Protein AF-A0A7C4RIT3-F1 (afdb_monomer_lite)

pLDDT: mean 74.15, std 15.34, range [39.75, 97.25]

Structure (mmCIF, N/CA/C/O backbone):
data_AF-A0A7C4RIT3-F1
#
_entry.id   AF-A0A7C4RIT3-F1
#
loop_
_atom_site.group_PDB
_atom_site.id
_atom_site.type_symbol
_atom_site.label_atom_id
_atom_site.label_alt_id
_atom_site.label_comp_id
_atom_site.label_asym_id
_atom_site.label_entity_id
_atom_site.label_seq_id
_atom_site.pdbx_PDB_ins_code
_atom_site.Cartn_x
_atom_site.Cartn_y
_atom_site.Cartn_z
_atom_site.occupancy
_atom_site.B_iso_or_equiv
_atom_site.auth_seq_id
_atom_site.auth_comp_id
_atom_site.auth_asym_id
_atom_site.auth_atom_id
_atom_site.pdbx_PDB_model_num
ATOM 1 N N . MET A 1 1 ? 2.196 -10.230 10.555 1.00 59.84 1 MET A N 1
ATOM 2 C CA . MET A 1 1 ? 1.481 -8.988 10.178 1.00 59.84 1 MET A CA 1
ATOM 3 C C . MET A 1 1 ? 2.289 -7.821 10.729 1.00 59.84 1 MET A C 1
ATOM 5 O O . MET A 1 1 ? 2.608 -7.866 11.907 1.00 59.84 1 MET A O 1
ATOM 9 N N . GLY A 1 2 ? 2.722 -6.858 9.909 1.00 83.56 2 GLY A N 1
ATOM 10 C CA . GLY A 1 2 ? 3.606 -5.775 10.377 1.00 83.56 2 GLY A CA 1
ATOM 11 C C . GLY A 1 2 ? 2.901 -4.770 11.300 1.00 83.56 2 GLY A C 1
ATOM 12 O O . GLY A 1 2 ? 1.683 -4.616 11.212 1.00 83.56 2 GLY A O 1
ATOM 13 N N . LYS A 1 3 ? 3.670 -4.045 12.134 1.00 91.31 3 LYS A N 1
ATOM 14 C CA . LYS A 1 3 ? 3.162 -3.018 13.077 1.00 91.31 3 LYS A CA 1
ATOM 15 C C . LYS A 1 3 ? 2.244 -1.988 12.401 1.00 91.31 3 LYS A C 1
ATOM 17 O O . LYS A 1 3 ? 1.243 -1.576 12.977 1.00 91.31 3 LYS A O 1
ATOM 22 N N . PHE A 1 4 ? 2.549 -1.619 11.155 1.00 89.88 4 PHE A N 1
ATOM 23 C CA . PHE A 1 4 ? 1.725 -0.711 10.354 1.00 89.88 4 PHE A CA 1
ATOM 24 C C . PHE A 1 4 ? 0.286 -1.220 10.168 1.00 89.88 4 PHE A C 1
ATOM 26 O O . PHE A 1 4 ? -0.664 -0.485 10.424 1.00 89.88 4 PHE A O 1
ATOM 33 N N . LEU A 1 5 ? 0.117 -2.485 9.768 1.00 89.56 5 LEU A N 1
ATOM 34 C CA . LEU A 1 5 ? -1.203 -3.060 9.489 1.00 89.56 5 LEU A CA 1
ATOM 35 C C . LEU A 1 5 ? -2.027 -3.237 10.769 1.00 89.56 5 LEU A C 1
ATOM 37 O O . LEU A 1 5 ? -3.221 -2.969 10.749 1.00 89.56 5 LEU A O 1
ATOM 41 N N . GLN A 1 6 ? -1.386 -3.580 11.891 1.00 92.56 6 GLN A N 1
ATOM 42 C CA . GLN A 1 6 ? -2.050 -3.661 13.199 1.00 92.56 6 GLN A CA 1
ATOM 43 C C . GLN A 1 6 ? -2.629 -2.306 13.632 1.00 92.56 6 GLN A C 1
ATOM 45 O O . GLN A 1 6 ? -3.781 -2.217 14.055 1.00 92.56 6 GLN A O 1
ATOM 50 N N . LEU A 1 7 ? -1.850 -1.227 13.497 1.00 95.50 7 LEU A N 1
ATOM 51 C CA . LEU A 1 7 ? -2.317 0.122 13.829 1.00 95.50 7 LEU A CA 1
ATOM 52 C C . LEU A 1 7 ? -3.399 0.612 12.859 1.00 95.50 7 LEU A C 1
ATOM 54 O O . LEU A 1 7 ? -4.325 1.310 13.279 1.00 95.50 7 LEU A O 1
ATOM 58 N N . LEU A 1 8 ? -3.300 0.246 11.578 1.00 93.00 8 LEU A N 1
ATOM 59 C CA . LEU A 1 8 ? -4.318 0.554 10.577 1.00 93.00 8 LEU A CA 1
ATOM 60 C C . LEU A 1 8 ? -5.644 -0.146 10.900 1.00 93.00 8 LEU A C 1
ATOM 62 O O . LEU A 1 8 ? -6.683 0.507 10.905 1.00 93.00 8 LEU A O 1
ATOM 66 N N . GLU A 1 9 ? -5.604 -1.439 11.225 1.00 93.75 9 GLU A N 1
ATOM 67 C CA . GLU A 1 9 ? -6.767 -2.225 11.654 1.00 93.75 9 GLU A CA 1
ATOM 68 C C . GLU A 1 9 ? -7.412 -1.642 12.915 1.00 9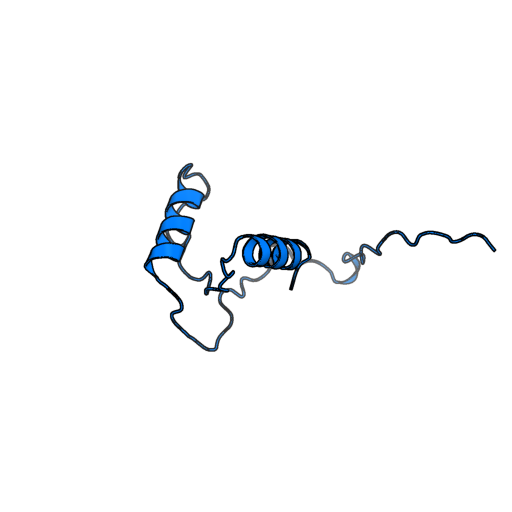3.75 9 GLU A C 1
ATOM 70 O O . GLU A 1 9 ? -8.625 -1.432 12.939 1.00 93.75 9 GLU A O 1
ATOM 75 N N . TYR A 1 10 ? -6.607 -1.294 13.924 1.00 95.62 10 TYR A N 1
ATOM 76 C CA . TYR A 1 10 ? -7.089 -0.658 15.151 1.00 95.62 10 TYR A CA 1
ATOM 77 C C . TYR A 1 10 ? -7.832 0.659 14.870 1.00 95.62 10 TYR A C 1
ATOM 79 O O . TYR A 1 10 ? -8.947 0.868 15.354 1.00 95.62 10 TYR A O 1
ATOM 87 N N . LYS A 1 11 ? -7.243 1.552 14.062 1.00 97.25 11 LYS A N 1
ATOM 88 C CA . LYS A 1 11 ? -7.863 2.844 13.721 1.00 97.25 11 LYS A CA 1
ATOM 89 C C . LYS A 1 11 ? -9.107 2.678 12.851 1.00 97.25 11 LYS A C 1
ATOM 91 O O . LYS A 1 11 ? -10.094 3.369 13.084 1.00 97.25 11 LYS A O 1
ATOM 96 N N . ALA A 1 12 ? -9.073 1.763 11.885 1.00 95.06 12 ALA A N 1
ATOM 97 C CA . ALA A 1 12 ? -10.214 1.466 11.030 1.00 95.06 12 ALA A CA 1
ATOM 98 C C . ALA A 1 12 ? -11.403 0.953 11.856 1.00 95.06 12 ALA A C 1
ATOM 100 O O . ALA A 1 12 ? -12.502 1.494 11.743 1.00 95.06 12 ALA A O 1
ATOM 101 N N . GLY A 1 13 ? -11.160 -0.006 12.758 1.00 96.38 13 GLY A N 1
ATOM 102 C CA . GLY A 1 13 ? -12.192 -0.546 13.642 1.00 96.38 13 GLY A CA 1
ATOM 103 C C . GLY A 1 13 ? -12.839 0.532 14.512 1.00 96.38 13 GLY A C 1
ATOM 104 O O . GLY A 1 13 ? -14.061 0.587 14.620 1.00 96.38 13 GLY A O 1
ATOM 105 N N . ARG A 1 14 ? -12.040 1.463 15.052 1.00 96.56 14 ARG A N 1
ATOM 106 C CA . ARG A 1 14 ? -12.552 2.624 15.802 1.00 96.56 14 ARG A CA 1
ATOM 107 C C . ARG A 1 14 ? -13.417 3.577 14.975 1.00 96.56 14 ARG A C 1
ATOM 109 O O . ARG A 1 14 ? -14.249 4.268 15.550 1.00 96.56 14 ARG A O 1
ATOM 116 N N . ALA A 1 15 ? -13.216 3.626 13.664 1.00 96.75 15 ALA A N 1
ATOM 117 C CA . ALA A 1 15 ? -14.008 4.428 12.737 1.00 96.75 15 ALA A CA 1
ATOM 118 C C . ALA A 1 15 ? -15.199 3.652 12.134 1.00 96.75 15 ALA A C 1
ATOM 120 O O . ALA A 1 15 ? -15.848 4.151 11.219 1.00 96.75 15 ALA A O 1
ATOM 121 N N . GLY A 1 16 ? -15.485 2.433 12.611 1.00 95.06 16 GLY A N 1
ATOM 122 C CA . GLY A 1 16 ? -16.583 1.606 12.100 1.00 95.06 16 GLY A CA 1
ATOM 123 C C . GLY A 1 16 ? -16.324 0.997 10.718 1.00 95.06 16 GLY A C 1
ATOM 124 O O . GLY A 1 16 ? -17.257 0.546 10.059 1.00 95.06 16 GLY A O 1
ATOM 125 N N . VAL A 1 17 ? -15.067 0.965 10.266 1.00 93.69 17 VAL A N 1
ATOM 126 C CA . VAL A 1 17 ? -14.658 0.396 8.974 1.00 93.69 17 VAL A CA 1
ATOM 127 C C . VAL A 1 17 ? -13.699 -0.779 9.167 1.00 93.69 17 VAL A C 1
ATOM 129 O O . VAL A 1 17 ? -13.033 -0.913 10.189 1.00 93.69 17 VAL A O 1
ATOM 132 N N . ARG A 1 18 ? -13.626 -1.676 8.179 1.00 91.00 18 ARG A N 1
ATOM 133 C CA . ARG A 1 18 ? -12.796 -2.890 8.242 1.00 91.00 18 ARG A CA 1
ATOM 134 C C . ARG A 1 18 ? -11.669 -2.829 7.220 1.00 91.00 18 ARG A C 1
ATOM 136 O O . ARG A 1 18 ? -11.902 -2.497 6.061 1.00 91.00 18 ARG A O 1
ATOM 143 N N . VAL A 1 19 ? -10.460 -3.203 7.636 1.00 88.31 19 VAL A N 1
ATOM 144 C CA . VAL A 1 19 ? -9.339 -3.429 6.713 1.00 88.31 19 VAL A CA 1
ATOM 145 C C . VAL A 1 19 ? -9.502 -4.808 6.090 1.00 88.31 19 VAL A C 1
ATOM 147 O O . VAL A 1 19 ? -9.721 -5.797 6.787 1.00 88.31 19 VAL A O 1
ATOM 150 N N . VAL A 1 20 ? -9.399 -4.874 4.766 1.00 85.88 20 VAL A N 1
ATOM 151 C CA . VAL A 1 20 ? -9.523 -6.115 4.003 1.00 85.88 20 VAL A CA 1
ATOM 152 C C . VAL A 1 20 ? -8.211 -6.370 3.272 1.00 85.88 20 VAL A C 1
ATOM 154 O O . VAL A 1 20 ? -7.768 -5.559 2.459 1.00 85.88 20 VAL A O 1
ATOM 157 N N . LYS A 1 21 ? -7.573 -7.505 3.563 1.00 81.44 21 LYS A N 1
ATOM 158 C CA . LYS A 1 21 ? -6.298 -7.901 2.955 1.00 81.44 21 LYS A CA 1
ATOM 159 C C . LYS A 1 21 ? -6.480 -8.450 1.535 1.00 81.44 21 LYS A C 1
ATOM 161 O O . LYS A 1 21 ? -6.567 -9.650 1.333 1.00 81.44 21 LYS A O 1
ATOM 166 N N . VAL A 1 22 ? -6.483 -7.589 0.529 1.00 75.06 22 VAL A N 1
ATOM 167 C CA . VAL A 1 22 ? -6.555 -8.032 -0.875 1.00 75.06 22 VAL A CA 1
ATOM 168 C C . VAL A 1 22 ? -5.238 -8.649 -1.369 1.00 75.06 22 VAL A C 1
ATOM 170 O O . VAL A 1 22 ? -4.181 -8.470 -0.757 1.00 75.06 22 VAL A O 1
ATOM 173 N N . ARG A 1 23 ? -5.270 -9.338 -2.517 1.00 71.88 23 ARG A N 1
ATOM 174 C CA . ARG A 1 23 ? -4.031 -9.744 -3.192 1.00 71.88 23 ARG A CA 1
ATOM 175 C C . ARG A 1 23 ? -3.395 -8.582 -3.955 1.00 71.88 23 ARG A C 1
ATOM 177 O O . ARG A 1 23 ? -4.096 -7.918 -4.711 1.00 71.88 23 ARG A O 1
ATOM 184 N N . PRO A 1 24 ? -2.070 -8.389 -3.829 1.00 68.00 24 PRO A N 1
ATOM 185 C CA . PRO A 1 24 ? -1.371 -7.274 -4.466 1.00 68.00 24 PRO A CA 1
ATOM 186 C C . PRO A 1 24 ? -1.064 -7.491 -5.961 1.00 68.00 24 PRO A C 1
ATOM 188 O O . PRO A 1 24 ? -0.668 -6.555 -6.644 1.00 68.00 24 PRO A O 1
ATOM 191 N N . ARG A 1 25 ? -1.210 -8.716 -6.487 1.00 68.75 25 ARG A N 1
ATOM 192 C CA . ARG A 1 25 ? -0.716 -9.088 -7.826 1.00 68.75 25 ARG A CA 1
ATOM 193 C C . ARG A 1 25 ? -1.419 -8.296 -8.939 1.00 68.75 25 ARG A C 1
ATOM 195 O O . ARG A 1 25 ? -2.651 -8.214 -8.966 1.00 68.75 25 ARG A O 1
ATOM 202 N N . GLY A 1 26 ? -0.643 -7.732 -9.861 1.00 65.94 26 GLY A N 1
ATOM 203 C CA . GLY A 1 26 ? -1.169 -6.988 -11.005 1.00 65.94 26 GLY A CA 1
ATOM 204 C C . GLY A 1 26 ? -1.696 -5.578 -10.736 1.00 65.94 26 GLY A C 1
ATOM 205 O O . GLY A 1 26 ? -2.180 -4.943 -11.669 1.00 65.94 26 GLY A O 1
ATOM 206 N N . SER A 1 27 ? -1.620 -5.036 -9.511 1.00 67.69 27 SER A N 1
ATOM 207 C CA . SER A 1 27 ? -2.062 -3.648 -9.279 1.00 67.69 27 SER A CA 1
ATOM 208 C C . SER A 1 27 ? -1.115 -2.637 -9.929 1.00 67.69 27 SER A C 1
ATOM 210 O O . SER A 1 27 ? -1.571 -1.667 -10.532 1.00 67.69 27 SER A O 1
ATOM 212 N N . SER A 1 28 ? 0.188 -2.912 -9.873 1.00 67.50 28 SER A N 1
ATOM 213 C CA . SER A 1 28 ? 1.255 -2.077 -10.432 1.00 67.50 28 SER A CA 1
ATOM 214 C C . SER A 1 28 ? 1.939 -2.672 -11.664 1.00 67.50 28 SER A C 1
ATOM 216 O O . SER A 1 28 ? 2.896 -2.078 -12.162 1.00 67.50 28 SER A O 1
ATOM 218 N N . GLU A 1 29 ? 1.506 -3.850 -12.125 1.00 75.25 29 GLU A N 1
ATOM 219 C CA . GLU A 1 29 ? 2.001 -4.427 -13.379 1.00 75.25 29 GLU A CA 1
ATOM 220 C C . GLU A 1 29 ? 1.705 -3.456 -14.532 1.00 75.25 29 GLU A C 1
ATOM 222 O O . GLU A 1 29 ? 0.702 -2.731 -14.511 1.00 75.25 29 GLU A O 1
ATOM 227 N N . GLU A 1 30 ? 2.639 -3.402 -15.486 1.00 78.00 30 GLU A N 1
ATOM 228 C CA . GLU A 1 30 ? 2.644 -2.498 -16.651 1.00 78.00 30 GLU A CA 1
ATOM 229 C C . GLU A 1 30 ? 2.827 -1.000 -16.332 1.00 78.00 30 GLU A C 1
ATOM 231 O O . GLU A 1 30 ? 2.901 -0.180 -17.244 1.00 78.00 30 GLU A O 1
ATOM 236 N N . LEU A 1 31 ? 2.967 -0.616 -15.057 1.00 79.62 31 LEU A N 1
ATOM 237 C CA . LEU A 1 31 ? 3.268 0.763 -14.664 1.00 79.62 31 LEU A CA 1
ATOM 238 C C . LEU A 1 31 ? 4.759 0.919 -14.350 1.00 79.62 31 LEU A C 1
ATOM 240 O O . LEU A 1 31 ? 5.259 0.392 -13.344 1.00 79.62 31 LEU A O 1
ATOM 244 N N . SER A 1 32 ? 5.457 1.694 -15.187 1.00 83.81 32 SER A N 1
ATOM 245 C CA . SER A 1 32 ? 6.848 2.090 -14.932 1.00 83.81 32 SER A CA 1
ATOM 246 C C . SER A 1 32 ? 6.955 2.822 -13.590 1.00 83.81 32 SER A C 1
ATOM 248 O O . SER A 1 32 ? 6.009 3.471 -13.136 1.00 83.81 32 SER A O 1
ATOM 250 N N . TYR A 1 33 ? 8.093 2.664 -12.917 1.00 81.00 33 TYR A N 1
ATOM 251 C CA . TYR A 1 33 ? 8.340 3.290 -11.617 1.00 81.00 33 TYR A CA 1
ATOM 252 C C . TYR A 1 33 ? 8.311 4.825 -11.703 1.00 81.00 33 TYR A C 1
ATOM 254 O O . TYR A 1 33 ? 7.862 5.497 -10.782 1.00 81.00 33 TYR A O 1
ATOM 262 N N . GLU A 1 34 ? 8.706 5.364 -12.850 1.00 91.19 34 GLU A N 1
ATO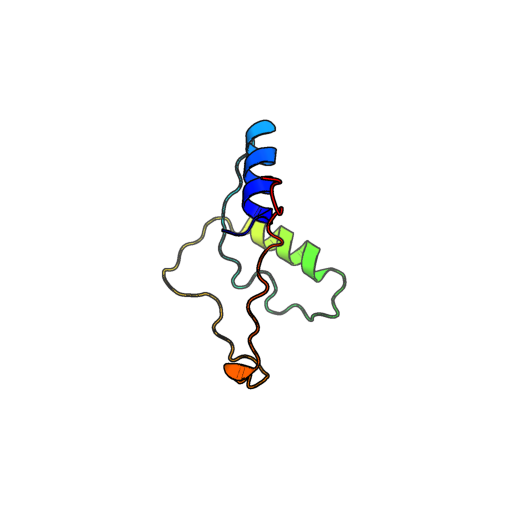M 263 C CA . GLU A 1 34 ? 8.758 6.787 -13.177 1.00 91.19 34 GLU A CA 1
ATOM 264 C C . GLU A 1 34 ? 7.365 7.399 -13.398 1.00 91.19 34 GLU A C 1
ATOM 266 O O . GLU A 1 34 ? 7.215 8.624 -13.437 1.00 91.19 34 GLU A O 1
ATOM 271 N N . ASN A 1 35 ? 6.321 6.573 -13.525 1.00 88.56 35 ASN A N 1
ATOM 272 C CA . ASN A 1 35 ? 4.958 7.064 -13.643 1.00 88.56 35 ASN A CA 1
ATOM 273 C C . ASN A 1 35 ? 4.493 7.674 -12.311 1.00 88.56 35 ASN A C 1
ATOM 275 O O . ASN A 1 35 ? 4.138 6.963 -11.371 1.00 88.56 35 ASN A O 1
ATOM 279 N N . ARG A 1 36 ? 4.403 9.010 -12.263 1.00 91.06 36 ARG A N 1
ATOM 280 C CA . ARG A 1 36 ? 3.951 9.774 -11.082 1.00 91.06 36 ARG A CA 1
ATOM 281 C C . ARG A 1 36 ? 2.562 9.382 -10.565 1.00 91.06 36 ARG A C 1
ATOM 283 O O . ARG A 1 36 ? 2.252 9.660 -9.414 1.00 91.06 36 ARG A O 1
ATOM 290 N N . LEU A 1 37 ? 1.721 8.762 -11.393 1.00 90.88 37 LEU A N 1
ATOM 291 C CA . LEU A 1 37 ? 0.369 8.335 -11.022 1.00 90.88 37 LEU A CA 1
ATOM 292 C C . LEU A 1 37 ? 0.291 6.860 -10.610 1.00 90.88 37 LEU A C 1
ATOM 294 O O . LEU A 1 37 ? -0.799 6.374 -10.309 1.00 90.88 37 LEU A O 1
ATOM 298 N N . LYS A 1 38 ? 1.415 6.136 -10.583 1.00 85.44 38 LYS A N 1
ATOM 299 C CA . LYS A 1 38 ? 1.459 4.692 -10.327 1.00 85.44 38 LYS A CA 1
ATOM 300 C C . LYS A 1 38 ? 0.720 4.278 -9.056 1.00 85.44 38 LYS A C 1
ATOM 302 O O . LYS A 1 38 ? -0.064 3.327 -9.099 1.00 85.44 38 LYS A O 1
ATOM 307 N N . ASP A 1 39 ? 0.925 5.000 -7.959 1.00 85.44 39 ASP A N 1
ATOM 308 C CA . ASP A 1 39 ? 0.300 4.687 -6.670 1.00 85.44 39 ASP A CA 1
ATOM 309 C C . ASP A 1 39 ? -1.212 4.915 -6.702 1.00 85.44 39 ASP A C 1
ATOM 311 O O . ASP A 1 39 ? -1.982 4.062 -6.255 1.00 85.44 39 ASP A O 1
ATOM 315 N N . TRP A 1 40 ? -1.649 6.024 -7.306 1.00 87.38 40 TRP A N 1
ATOM 316 C CA . TRP A 1 40 ? -3.069 6.335 -7.464 1.00 87.38 40 TRP A CA 1
ATOM 317 C C . TRP A 1 40 ? -3.779 5.284 -8.330 1.00 87.38 40 TRP A C 1
ATOM 319 O O . TRP A 1 40 ? -4.792 4.721 -7.912 1.00 87.38 40 TRP A O 1
ATOM 329 N N . ILE A 1 41 ? -3.205 4.938 -9.489 1.00 86.69 41 ILE A N 1
ATOM 330 C CA . ILE A 1 41 ? -3.753 3.907 -10.385 1.00 86.69 41 ILE A CA 1
ATOM 331 C C . ILE A 1 41 ? -3.803 2.548 -9.672 1.00 86.69 41 ILE A C 1
ATOM 333 O O . ILE A 1 41 ? -4.812 1.842 -9.751 1.00 86.69 41 ILE A O 1
ATOM 337 N N . SER A 1 42 ? -2.747 2.187 -8.937 1.00 83.44 42 SER A N 1
ATOM 338 C CA . SER A 1 42 ? -2.679 0.927 -8.185 1.00 83.44 42 SER A CA 1
ATOM 339 C C . SER A 1 42 ? -3.757 0.853 -7.098 1.00 83.44 42 SER A C 1
ATOM 341 O O . SER A 1 42 ? -4.429 -0.173 -6.969 1.00 83.44 42 SER A O 1
ATOM 343 N N . ALA A 1 43 ? -3.984 1.945 -6.359 1.00 85.69 43 ALA A N 1
ATOM 344 C CA . ALA A 1 43 ? -5.033 2.031 -5.344 1.00 85.69 43 ALA A CA 1
ATOM 345 C C . ALA A 1 43 ? -6.440 1.903 -5.955 1.00 85.69 43 ALA A C 1
ATOM 347 O O . ALA A 1 43 ? -7.279 1.161 -5.436 1.00 85.69 43 ALA A O 1
ATOM 348 N N . CYS A 1 44 ? -6.689 2.556 -7.095 1.00 85.31 44 CYS A N 1
ATOM 349 C CA . CYS A 1 44 ? -7.935 2.405 -7.847 1.00 85.31 44 CYS A CA 1
ATOM 350 C C . CYS A 1 44 ? -8.146 0.957 -8.312 1.00 85.31 44 CYS A C 1
ATOM 352 O O . CYS A 1 44 ? -9.228 0.404 -8.116 1.00 85.31 44 CYS A O 1
ATOM 354 N N . ARG A 1 45 ? -7.110 0.305 -8.856 1.00 83.00 45 ARG A N 1
ATOM 355 C CA . ARG A 1 45 ? -7.168 -1.106 -9.278 1.00 83.00 45 ARG A CA 1
ATOM 356 C C . ARG A 1 45 ? -7.487 -2.045 -8.110 1.00 83.00 45 ARG A C 1
ATOM 358 O O . ARG A 1 45 ? -8.311 -2.942 -8.275 1.00 83.00 45 ARG A O 1
ATOM 365 N N . ILE A 1 46 ? -6.911 -1.810 -6.928 1.00 82.44 46 ILE A N 1
ATOM 366 C CA . ILE A 1 46 ? -7.226 -2.552 -5.695 1.00 82.44 46 ILE A CA 1
ATOM 367 C C . ILE A 1 46 ? -8.696 -2.373 -5.299 1.00 82.44 46 ILE A C 1
ATOM 369 O O . ILE A 1 46 ? -9.382 -3.358 -5.024 1.00 82.44 46 ILE A O 1
ATOM 373 N N . LYS A 1 47 ? -9.194 -1.130 -5.311 1.00 81.38 47 LYS A N 1
ATOM 374 C CA . LYS A 1 47 ? -10.593 -0.823 -4.986 1.00 81.38 47 LYS A CA 1
ATOM 375 C C . LYS A 1 47 ? -11.567 -1.524 -5.939 1.00 81.38 47 LYS A C 1
ATOM 377 O O . LYS A 1 47 ? -12.589 -2.025 -5.486 1.00 81.38 47 LYS A O 1
ATOM 382 N N . MET A 1 48 ? -11.256 -1.560 -7.236 1.00 75.12 48 MET A N 1
ATOM 383 C CA . MET A 1 48 ? -12.130 -2.155 -8.254 1.00 75.12 48 MET A CA 1
ATOM 384 C C . MET A 1 48 ? -12.108 -3.688 -8.268 1.00 75.12 48 MET A C 1
ATOM 386 O O . MET A 1 48 ? -13.145 -4.293 -8.514 1.00 75.12 48 MET A O 1
ATOM 390 N N . ARG A 1 49 ? -10.952 -4.334 -8.037 1.00 68.19 49 ARG A N 1
ATOM 391 C CA . ARG A 1 49 ? -10.822 -5.799 -8.178 1.00 68.19 49 ARG A CA 1
ATOM 392 C C . ARG A 1 49 ? -11.500 -6.608 -7.070 1.00 68.19 49 ARG A C 1
ATOM 394 O O . ARG A 1 49 ? -11.867 -7.750 -7.323 1.00 68.19 49 ARG A O 1
ATOM 401 N N . GLY A 1 50 ? -11.654 -6.066 -5.860 1.00 63.25 50 GLY A N 1
ATOM 402 C CA . GLY A 1 50 ? -12.164 -6.847 -4.726 1.00 63.25 50 GLY A CA 1
ATOM 403 C C . GLY A 1 50 ? -11.314 -8.097 -4.407 1.00 63.25 50 GLY A C 1
ATOM 404 O O . GLY A 1 50 ? -10.229 -8.305 -4.954 1.00 63.25 50 GLY A O 1
ATOM 405 N N . TRP A 1 51 ? -11.768 -8.932 -3.466 1.00 51.56 51 TRP A N 1
ATOM 406 C CA . TRP A 1 51 ? -11.052 -10.142 -3.030 1.00 51.56 51 TRP A CA 1
ATOM 407 C C . TRP A 1 51 ? -11.185 -11.280 -4.062 1.00 51.56 51 TRP A C 1
ATOM 409 O O . TRP A 1 51 ? -12.068 -12.123 -3.954 1.00 51.56 51 TRP A O 1
ATOM 419 N N . GLY A 1 52 ? -10.314 -11.328 -5.074 1.00 58.25 52 GLY A N 1
ATOM 420 C CA . GLY A 1 52 ? -10.271 -12.426 -6.058 1.00 58.25 52 GLY A CA 1
ATOM 421 C C . GLY A 1 52 ? -9.182 -13.457 -5.739 1.00 58.25 52 GLY A C 1
ATOM 422 O O . GLY A 1 52 ? -8.013 -13.137 -5.944 1.00 58.25 52 GLY A O 1
ATOM 423 N N . SER A 1 53 ? -9.548 -14.644 -5.206 1.00 47.28 53 SER A N 1
ATOM 424 C CA . SER A 1 53 ? -8.660 -15.726 -4.694 1.00 47.28 53 SER A CA 1
ATOM 425 C C . SER A 1 53 ? -7.708 -16.378 -5.755 1.00 47.28 53 SER A C 1
ATOM 427 O O . SER A 1 53 ? -8.251 -16.775 -6.776 1.00 47.28 53 SER A O 1
ATOM 429 N N . PRO A 1 54 ? -6.354 -16.503 -5.620 1.00 46.78 54 PRO A N 1
ATOM 430 C CA . PRO A 1 54 ? -5.702 -17.845 -5.675 1.00 46.78 54 PRO A CA 1
ATOM 431 C C . PRO A 1 54 ? -4.659 -18.222 -4.574 1.00 46.78 54 PRO A C 1
ATOM 433 O O . PRO A 1 54 ? -4.120 -17.372 -3.861 1.00 46.78 54 PRO A O 1
ATOM 436 N N . ASP A 1 55 ? -4.344 -19.519 -4.489 1.00 51.12 55 ASP A N 1
ATOM 437 C CA . ASP A 1 55 ? -3.591 -20.221 -3.425 1.00 51.12 55 ASP A CA 1
ATOM 438 C C . ASP A 1 55 ? -2.046 -20.161 -3.494 1.00 51.12 55 ASP A C 1
ATOM 440 O O . ASP A 1 55 ? -1.370 -20.896 -2.777 1.00 51.12 55 ASP A O 1
ATOM 444 N N . SER A 1 56 ? -1.444 -19.303 -4.327 1.00 51.28 56 SER A N 1
ATOM 445 C CA . SER A 1 56 ? 0.020 -19.274 -4.518 1.00 51.28 56 SER A CA 1
ATOM 446 C C . SER A 1 56 ? 0.669 -17.897 -4.285 1.00 51.28 56 SER A C 1
ATOM 448 O O . SER A 1 56 ? 0.018 -16.860 -4.471 1.00 51.28 56 SER A O 1
ATOM 450 N N . PRO A 1 57 ? 1.953 -17.847 -3.857 1.00 49.53 57 PRO A N 1
ATOM 451 C CA . PRO A 1 57 ? 2.656 -16.596 -3.572 1.00 49.53 57 PRO A CA 1
ATOM 452 C C . PRO A 1 57 ? 2.769 -15.701 -4.810 1.00 49.53 57 PRO A C 1
ATOM 454 O O . PRO A 1 57 ? 3.080 -16.157 -5.910 1.00 49.53 57 PRO A O 1
ATOM 457 N N . ALA A 1 58 ? 2.525 -14.403 -4.617 1.00 57.00 58 ALA A N 1
ATOM 458 C CA . ALA A 1 58 ? 2.364 -13.454 -5.710 1.00 57.00 58 ALA A CA 1
ATOM 459 C C . ALA A 1 58 ? 3.682 -13.112 -6.431 1.00 57.00 58 ALA A C 1
ATOM 461 O O . ALA A 1 58 ? 3.681 -13.029 -7.648 1.00 57.00 58 ALA A O 1
ATOM 462 N N . GLU A 1 59 ? 4.829 -12.973 -5.778 1.00 51.06 59 GLU A N 1
ATOM 463 C CA . GLU A 1 59 ? 6.088 -12.744 -6.504 1.00 51.06 59 GLU A CA 1
ATOM 464 C C . GLU A 1 59 ? 7.261 -13.301 -5.696 1.00 51.06 59 GLU A C 1
ATOM 466 O O . GLU A 1 59 ? 7.624 -12.751 -4.663 1.00 51.06 59 GLU A O 1
ATOM 471 N N . MET A 1 60 ? 7.861 -14.394 -6.173 1.00 55.66 60 MET A N 1
ATOM 472 C CA . MET A 1 60 ? 9.241 -14.755 -5.847 1.00 55.66 60 MET A CA 1
ATOM 473 C C . MET A 1 60 ? 10.098 -14.271 -7.010 1.00 55.66 60 MET A C 1
ATOM 475 O O . MET A 1 60 ? 10.363 -15.014 -7.952 1.00 55.66 60 MET A O 1
ATOM 479 N N . LYS A 1 61 ? 10.491 -12.999 -6.983 1.00 55.81 61 LYS A N 1
ATOM 480 C CA . LYS A 1 61 ? 11.652 -12.577 -7.766 1.00 55.81 61 LYS A CA 1
ATOM 481 C C . LYS A 1 61 ? 12.893 -12.896 -6.934 1.00 55.81 61 LYS A C 1
ATOM 483 O O . LYS A 1 61 ? 12.880 -12.616 -5.733 1.00 55.81 61 LYS A O 1
ATOM 488 N N . PRO A 1 62 ? 13.948 -13.478 -7.526 1.00 61.31 62 PRO A N 1
ATOM 489 C CA . PRO A 1 62 ? 15.241 -13.538 -6.864 1.00 61.31 62 PRO A CA 1
ATOM 490 C C . PRO A 1 62 ? 15.637 -12.120 -6.450 1.00 61.31 62 PRO A C 1
ATOM 492 O O . PRO A 1 62 ? 15.408 -11.172 -7.208 1.00 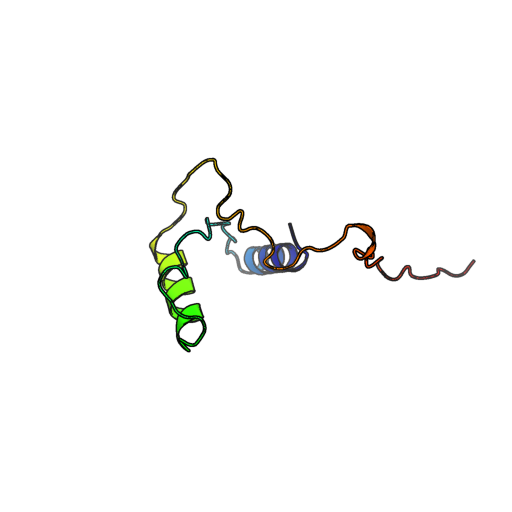61.31 62 PRO A O 1
ATOM 495 N N . LEU A 1 63 ? 16.211 -11.960 -5.257 1.00 61.47 63 LEU A N 1
ATOM 496 C CA . LEU A 1 63 ? 16.895 -10.715 -4.926 1.00 61.47 63 LEU A CA 1
ATOM 497 C C . LEU A 1 63 ? 17.913 -10.465 -6.046 1.00 61.47 63 LEU A C 1
ATOM 499 O O . LEU A 1 63 ? 18.753 -11.320 -6.317 1.00 61.47 63 LEU A O 1
ATOM 503 N N . LEU A 1 64 ? 17.826 -9.311 -6.714 1.00 59.38 64 LEU A N 1
ATOM 504 C CA . LEU A 1 64 ? 18.782 -8.919 -7.760 1.00 59.38 64 LEU A CA 1
ATOM 505 C C . LEU A 1 64 ? 20.222 -8.798 -7.223 1.00 59.38 64 LEU A C 1
ATOM 507 O O . LEU A 1 64 ? 21.159 -8.677 -8.004 1.00 59.38 64 LEU A O 1
ATOM 511 N N . ALA A 1 65 ? 20.397 -8.862 -5.901 1.00 65.38 65 ALA A N 1
ATOM 512 C CA . ALA A 1 65 ? 21.676 -8.967 -5.226 1.00 65.38 65 ALA A CA 1
ATOM 513 C C . ALA A 1 65 ? 21.771 -10.299 -4.469 1.00 65.38 65 ALA A C 1
ATOM 515 O O . ALA A 1 65 ? 20.870 -10.667 -3.711 1.00 65.38 65 ALA A O 1
ATOM 516 N N . PHE A 1 66 ? 22.900 -10.989 -4.635 1.00 67.12 66 PHE A N 1
ATOM 517 C CA . PHE A 1 66 ? 23.290 -12.094 -3.767 1.00 67.12 66 PHE A CA 1
ATOM 518 C C . PHE A 1 66 ? 23.604 -11.529 -2.377 1.00 67.12 66 PHE A C 1
ATOM 520 O O . PHE A 1 66 ? 24.667 -10.952 -2.154 1.00 67.12 66 PHE A O 1
ATOM 527 N N . VAL A 1 67 ? 22.659 -11.646 -1.445 1.00 67.88 67 VAL A N 1
ATOM 528 C CA . VAL A 1 67 ? 22.894 -11.292 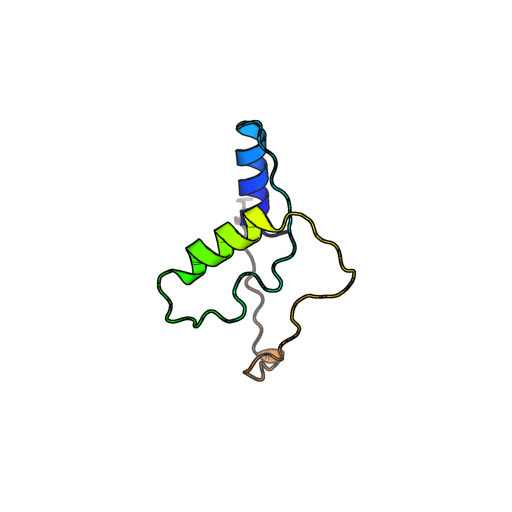-0.043 1.00 67.88 67 VAL A CA 1
ATOM 529 C C . VAL A 1 67 ? 23.434 -12.531 0.656 1.00 67.88 67 VAL A C 1
ATOM 531 O O . VAL A 1 67 ? 22.719 -13.517 0.830 1.00 67.88 67 VAL A O 1
ATOM 534 N N . VAL A 1 68 ? 24.710 -12.492 1.036 1.00 75.25 68 VAL A N 1
ATOM 535 C CA . VAL A 1 68 ? 25.316 -13.554 1.844 1.00 75.25 68 VAL A CA 1
ATOM 536 C C . VAL A 1 68 ? 24.623 -13.574 3.201 1.00 75.25 68 VAL A C 1
ATOM 538 O O . VAL A 1 68 ? 24.445 -12.523 3.813 1.00 75.25 68 VAL A O 1
ATOM 541 N N . ALA A 1 69 ? 24.262 -14.757 3.700 1.00 69.50 69 ALA A N 1
ATOM 542 C CA . ALA A 1 69 ? 23.593 -14.891 4.996 1.00 69.50 69 ALA A CA 1
ATOM 543 C C . ALA A 1 69 ? 24.383 -14.235 6.146 1.00 69.50 69 ALA A C 1
ATOM 545 O O . ALA A 1 69 ? 23.786 -13.695 7.070 1.00 69.50 69 ALA A O 1
ATOM 546 N N . SER A 1 70 ? 25.717 -14.201 6.050 1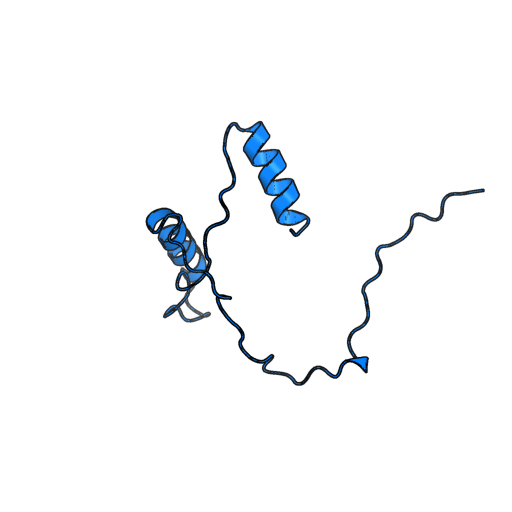.00 74.38 70 SER A N 1
ATOM 547 C CA . SER A 1 70 ? 26.600 -13.525 7.010 1.00 74.38 70 SER A CA 1
ATOM 548 C C . SER A 1 70 ? 26.450 -11.999 7.058 1.00 74.38 70 SER A C 1
ATOM 550 O O . SER A 1 70 ? 26.916 -11.383 8.010 1.00 74.38 70 SER A O 1
ATOM 552 N N . LEU A 1 71 ? 25.821 -11.380 6.054 1.00 69.56 71 LEU A N 1
ATOM 553 C CA . LEU A 1 71 ? 25.574 -9.934 5.989 1.00 69.56 71 LEU A CA 1
ATOM 554 C C . LEU A 1 71 ? 24.193 -9.543 6.537 1.00 69.56 71 LEU A C 1
ATOM 556 O O . LEU A 1 71 ? 23.860 -8.359 6.582 1.00 69.56 71 LEU A O 1
ATOM 560 N N . ILE A 1 72 ? 23.379 -10.518 6.950 1.00 73.38 72 ILE A N 1
ATOM 561 C CA . ILE A 1 72 ? 22.065 -10.278 7.543 1.00 73.38 72 ILE A CA 1
ATOM 562 C C . ILE A 1 72 ? 22.254 -10.091 9.050 1.00 73.38 72 ILE A C 1
ATOM 564 O O . ILE A 1 72 ? 22.397 -11.057 9.793 1.00 73.38 72 ILE A O 1
ATOM 568 N N . VAL A 1 73 ? 22.255 -8.838 9.505 1.00 77.19 73 VAL A N 1
ATOM 569 C CA . VAL A 1 73 ? 22.242 -8.512 10.937 1.00 77.19 73 VAL A CA 1
ATOM 570 C C . VAL A 1 73 ? 20.796 -8.370 11.398 1.00 77.19 73 VAL A C 1
ATOM 572 O O . VAL A 1 73 ? 20.023 -7.595 10.831 1.00 77.19 73 VAL A O 1
ATOM 575 N N . GLU A 1 74 ? 20.423 -9.120 12.433 1.00 72.25 74 GLU A N 1
ATOM 576 C CA . GLU A 1 74 ? 19.129 -8.967 13.090 1.00 72.25 74 GLU A CA 1
ATOM 577 C C . GLU A 1 74 ? 19.086 -7.604 13.797 1.00 72.25 74 GLU A C 1
ATOM 579 O O . GLU A 1 74 ? 19.829 -7.349 14.745 1.00 72.25 74 GLU A O 1
ATOM 584 N N . ALA A 1 75 ? 18.225 -6.697 13.332 1.00 67.50 75 ALA A N 1
ATOM 585 C CA . ALA A 1 75 ? 17.968 -5.448 14.035 1.00 67.50 75 ALA A CA 1
ATOM 586 C C . ALA A 1 75 ? 17.130 -5.749 15.288 1.00 67.50 75 ALA A C 1
ATOM 588 O O . ALA A 1 75 ? 15.898 -5.690 15.267 1.00 67.50 75 ALA A O 1
ATOM 589 N N . GLY A 1 76 ? 17.808 -6.116 16.376 1.00 58.44 76 GLY A N 1
ATOM 590 C CA . GLY A 1 76 ? 17.200 -6.258 17.694 1.00 58.44 76 GLY A CA 1
ATOM 591 C C . GLY A 1 76 ? 16.488 -4.967 18.115 1.00 58.44 76 GLY A C 1
ATOM 592 O O . GLY A 1 76 ? 16.950 -3.857 17.850 1.00 58.44 76 GLY A O 1
ATOM 593 N N . SER A 1 77 ? 15.330 -5.102 18.762 1.00 62.19 77 SER A N 1
ATOM 594 C CA . SER A 1 77 ? 14.613 -3.962 19.353 1.00 62.19 77 SER A CA 1
ATOM 595 C C . SER A 1 77 ? 15.382 -3.420 20.570 1.00 62.19 77 SER A C 1
ATOM 597 O O . SER A 1 77 ? 15.925 -4.232 21.328 1.00 62.19 77 SER A O 1
ATOM 599 N N . PRO A 1 78 ? 15.412 -2.092 20.819 1.00 59.16 78 PRO A N 1
ATOM 600 C CA . PRO A 1 78 ? 16.015 -1.565 22.037 1.00 59.16 78 PRO A CA 1
ATOM 601 C C . PRO A 1 78 ? 15.234 -2.104 23.238 1.00 59.16 78 PRO A C 1
ATOM 603 O O . PRO A 1 78 ? 14.030 -1.875 23.363 1.00 59.16 78 PRO A O 1
ATOM 606 N N . HIS A 1 79 ? 15.915 -2.860 24.095 1.00 56.00 79 HIS A N 1
ATOM 607 C CA . HIS A 1 79 ? 15.378 -3.239 25.394 1.00 56.00 79 HIS A CA 1
ATOM 608 C C . HIS A 1 79 ? 15.395 -1.998 26.296 1.00 56.00 79 HIS A C 1
ATOM 610 O O . HIS A 1 79 ? 16.431 -1.332 26.369 1.00 56.00 79 HIS A O 1
ATOM 616 N N . PRO A 1 80 ? 14.304 -1.669 27.009 1.00 54.19 80 PRO A N 1
ATOM 617 C CA . PRO A 1 80 ? 14.409 -0.766 28.138 1.00 54.19 80 PRO A CA 1
ATOM 618 C C . PRO A 1 80 ? 15.164 -1.520 29.235 1.00 54.19 80 PRO A C 1
ATOM 620 O O . PRO A 1 80 ? 14.651 -2.487 29.797 1.00 54.19 80 PRO A O 1
ATOM 623 N N . SER A 1 81 ? 16.399 -1.110 29.517 1.00 57.72 81 SER A N 1
ATOM 624 C CA . SER A 1 81 ? 17.098 -1.505 30.736 1.00 57.72 81 SER A CA 1
ATOM 625 C C . SER A 1 81 ? 16.307 -0.950 31.921 1.00 57.72 81 SER A C 1
ATOM 627 O O . SER A 1 81 ? 16.440 0.219 32.285 1.00 57.72 81 SER A O 1
ATOM 629 N N . GLY A 1 82 ? 15.411 -1.781 32.451 1.00 49.28 82 GLY A N 1
ATOM 630 C C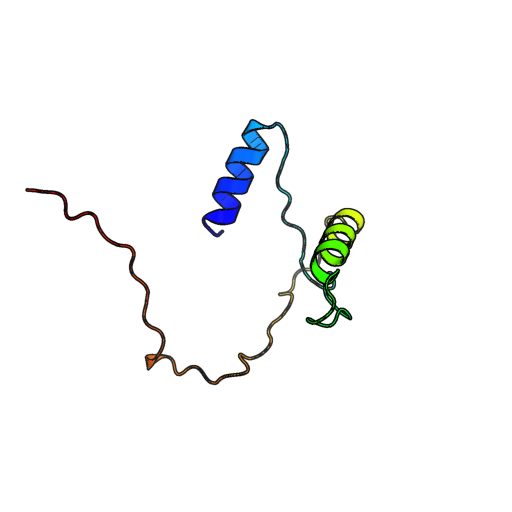A . GLY A 1 82 ? 14.755 -1.565 33.727 1.00 49.28 82 GLY A CA 1
ATOM 631 C C . GLY A 1 82 ? 15.797 -1.587 34.838 1.00 49.28 82 GLY A C 1
ATOM 632 O O . GLY A 1 82 ? 16.665 -2.455 34.875 1.00 49.28 82 GLY A O 1
ATOM 633 N N . VAL A 1 83 ? 15.699 -0.581 35.694 1.00 55.69 83 VAL A N 1
ATOM 634 C CA . VAL A 1 83 ? 16.444 -0.410 36.937 1.00 55.69 83 VAL A CA 1
ATOM 635 C C . VAL A 1 83 ? 16.111 -1.558 37.892 1.00 55.69 83 VAL A C 1
ATOM 637 O O . VAL A 1 83 ? 14.938 -1.900 38.055 1.00 55.69 83 VAL A O 1
ATOM 640 N N . GLY A 1 84 ? 17.141 -2.103 38.534 1.00 39.75 84 GLY A N 1
ATOM 641 C CA . GLY A 1 84 ? 17.072 -2.992 39.690 1.00 39.75 84 GLY A CA 1
ATOM 642 C C . GLY A 1 84 ? 18.414 -2.975 40.391 1.00 39.75 84 GLY A C 1
ATOM 643 O O . GLY A 1 84 ? 19.384 -3.426 39.745 1.00 39.75 84 GLY A O 1
#

Foldseek 3Di:
DDPVVVVVQVVQVVVVHGDDDADQAPLQPPPDPPPPCSVVSSVVVDVPPPRDDDDDDRDDDPDPDDDDPVNDDPPDDDDPPDDD

Sequence (84 aa):
MGKFLQLLEYKAGRAGVRVVKVRPRGSSEELSYENRLKDWISACRIKMRGWGSPDSPAEMKPLLAFVVASLIVEAGSPHPSGVG

Radius of gyration: 18.66 Å; chains: 1; bounding box: 43×30×56 Å

Secondary structure (DSSP, 8-state):
--HHHHHHHHHHHHTT--------TTSSTT--TT-TTHHHHHHHHHHHH-----SS-S--PPPSS---GGG----PPPP-----